Protein AF-A0A820NHD1-F1 (afdb_monomer)

pLDDT: mean 85.58, std 12.9, range [33.06, 98.25]

Sequence (141 aa):
WSTRTGGLTDPNFPFGFVQLSTDDRSGTTVGGFPWIRWHQTFDVGYVPNSVVPNVFMAAAMDLRDDDGGIHPRTKEDVGYRLSRAGLAVWYKQNVEFLGPIVSSVVVASGSASIDITYSNVTAIELRNTAGFEVKTNILLF

InterPro domains:
  IPR036514 SGNH hydrolase superfamily [G3DSA:3.40.50.1110] (1-88)
  IPR039329 Sialate O-acetylesterase [PTHR22901] (1-135)

Organism: NCBI:txid433720

Secondary structure (DSSP, 8-state):
-GGGGTT-S-TT--EEEE----S-S----SSSHHHHHHHHTTTSSSSS-SS-TTEEEE--GGG---TT-SS-S-HHHHHHHHHHHHHHHTS---------EEEEEEEPTTSS-EEEEEES-S------SS-----------

Structure (mmC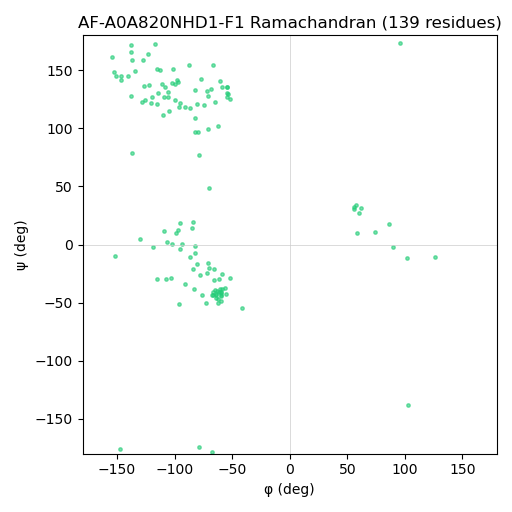IF, N/CA/C/O backbone):
data_AF-A0A820NHD1-F1
#
_entry.id   AF-A0A820NHD1-F1
#
loop_
_atom_site.group_PDB
_atom_site.id
_atom_site.type_symbol
_atom_site.label_atom_id
_atom_site.label_alt_id
_atom_site.label_comp_id
_atom_site.label_asym_id
_atom_site.label_entity_id
_atom_site.label_seq_id
_atom_site.pdbx_PDB_ins_code
_atom_site.Cartn_x
_atom_site.Cartn_y
_atom_site.Cartn_z
_atom_site.occupancy
_atom_site.B_iso_or_equiv
_atom_site.auth_seq_id
_atom_site.auth_comp_id
_atom_site.auth_asym_id
_atom_site.auth_atom_id
_atom_site.pdbx_PDB_model_num
ATOM 1 N N . TRP A 1 1 ? -5.552 13.540 12.400 1.00 77.94 1 TRP A N 1
ATOM 2 C CA . TRP A 1 1 ? -6.983 13.880 12.543 1.00 77.94 1 TRP A CA 1
ATOM 3 C C . TRP A 1 1 ? -7.272 14.588 13.855 1.00 77.94 1 TRP A C 1
ATOM 5 O O . TRP A 1 1 ? -7.606 15.761 13.787 1.00 77.94 1 TRP A O 1
ATOM 15 N N . SER A 1 2 ? -7.019 13.959 15.010 1.00 88.56 2 SER A N 1
ATOM 16 C CA . SER A 1 2 ? -7.255 14.544 16.345 1.00 88.56 2 SER A CA 1
ATOM 17 C C . SER A 1 2 ? -6.852 16.022 16.494 1.00 88.56 2 SER A C 1
ATOM 19 O O . SER A 1 2 ? -7.701 16.860 16.785 1.00 88.56 2 SER A O 1
ATOM 21 N N . THR A 1 3 ? -5.602 16.391 16.179 1.00 89.81 3 THR A N 1
ATOM 22 C CA . THR A 1 3 ? -5.126 17.789 16.263 1.00 89.81 3 THR A CA 1
ATOM 23 C C . THR A 1 3 ? -5.911 18.752 15.370 1.00 89.81 3 THR A C 1
ATOM 25 O O . THR A 1 3 ? -6.233 19.860 15.783 1.00 89.81 3 THR A O 1
ATOM 28 N N . ARG A 1 4 ? -6.247 18.336 14.141 1.00 87.75 4 ARG A N 1
ATOM 29 C CA . ARG A 1 4 ? -6.968 19.172 13.163 1.00 87.75 4 ARG A CA 1
ATOM 30 C C . ARG A 1 4 ? -8.431 19.378 13.547 1.00 87.75 4 ARG A C 1
ATOM 32 O O . ARG A 1 4 ? -9.016 20.376 13.153 1.00 87.75 4 ARG A O 1
ATOM 39 N N . THR A 1 5 ? -8.998 18.458 14.321 1.00 91.06 5 THR A N 1
ATOM 40 C CA . THR A 1 5 ? -10.362 18.547 14.849 1.00 91.06 5 THR A CA 1
ATOM 41 C C . THR A 1 5 ? -10.404 19.084 16.283 1.00 91.06 5 THR A C 1
ATOM 43 O O . THR A 1 5 ? -11.416 18.907 16.949 1.00 91.06 5 THR A O 1
ATOM 46 N N . GLY A 1 6 ? -9.312 19.649 16.815 1.00 94.31 6 GLY A N 1
ATOM 47 C CA . GLY A 1 6 ? -9.273 20.161 18.192 1.00 94.31 6 GLY A CA 1
ATOM 48 C C . GLY A 1 6 ? -9.517 19.098 19.272 1.00 94.31 6 GLY A C 1
ATOM 49 O O . GLY A 1 6 ? -10.103 19.399 20.303 1.00 94.31 6 GLY A O 1
ATOM 50 N N . GLY A 1 7 ? -9.119 17.846 19.028 1.00 93.56 7 GLY A N 1
ATOM 51 C CA . GLY A 1 7 ? -9.298 16.727 19.961 1.00 93.56 7 GLY A CA 1
ATOM 52 C C . GLY A 1 7 ? -10.609 15.947 19.809 1.00 93.56 7 GLY A C 1
ATOM 53 O O . GLY A 1 7 ? -10.785 14.943 20.484 1.00 93.56 7 GLY A O 1
ATOM 54 N N . LEU A 1 8 ? -11.505 16.344 18.897 1.00 93.75 8 LEU A N 1
ATOM 55 C CA . LEU A 1 8 ? -12.799 15.664 18.704 1.00 93.75 8 LEU A CA 1
ATOM 56 C C . LEU A 1 8 ? -12.706 14.269 18.059 1.00 93.75 8 LEU A C 1
ATOM 58 O O . LEU A 1 8 ? -13.666 13.509 18.105 1.00 93.75 8 LEU A O 1
ATOM 62 N N . THR A 1 9 ? -11.572 13.931 17.443 1.00 91.38 9 THR A N 1
ATOM 63 C CA . THR A 1 9 ? -11.301 12.587 16.913 1.00 91.38 9 THR A CA 1
ATOM 64 C C . THR A 1 9 ? -10.254 11.915 17.788 1.00 91.38 9 THR A C 1
ATOM 66 O O . THR A 1 9 ? -9.236 12.539 18.102 1.00 91.38 9 THR A O 1
ATOM 69 N N . ASP A 1 10 ? -10.472 10.646 18.134 1.00 91.31 10 ASP A N 1
ATOM 70 C CA . ASP A 1 10 ? -9.481 9.824 18.835 1.00 91.31 10 ASP A CA 1
ATOM 71 C C . ASP A 1 10 ? -8.139 9.847 18.063 1.00 91.31 10 ASP A C 1
ATOM 73 O O . ASP A 1 10 ? -8.133 9.635 16.843 1.00 91.31 10 ASP A O 1
ATOM 77 N N . PRO A 1 11 ? -6.992 10.127 18.715 1.00 88.88 11 PRO A N 1
ATOM 78 C CA . PRO A 1 11 ? -5.670 10.018 18.093 1.00 88.88 11 PRO A CA 1
ATOM 79 C C . PRO A 1 11 ? -5.403 8.669 17.410 1.00 88.88 11 PRO A C 1
ATOM 81 O O . PRO A 1 11 ? -4.675 8.626 16.422 1.00 88.88 11 PRO A O 1
ATOM 84 N N . ASN A 1 12 ? -6.025 7.599 17.904 1.00 89.81 12 ASN A N 1
ATOM 85 C CA . ASN A 1 12 ? -5.916 6.228 17.421 1.00 89.81 12 ASN A CA 1
ATOM 86 C C . ASN A 1 12 ? -7.079 5.809 16.509 1.00 89.81 12 ASN A C 1
ATOM 88 O O . AS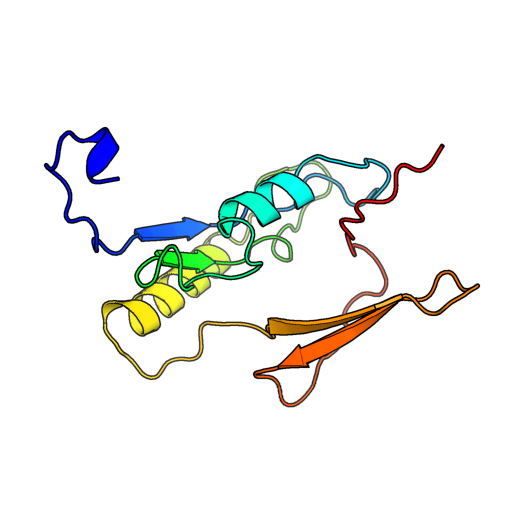N A 1 12 ? -7.197 4.622 16.199 1.00 89.81 12 ASN A O 1
ATOM 92 N N . PHE A 1 13 ? -7.940 6.740 16.084 1.00 91.69 13 PHE A N 1
ATOM 93 C CA . PHE A 1 13 ? -9.073 6.433 15.212 1.00 91.69 13 PHE A CA 1
ATOM 94 C C . PHE A 1 13 ? -8.610 5.699 13.937 1.00 91.69 13 PHE A C 1
ATOM 96 O O . PHE A 1 13 ? -7.717 6.197 13.240 1.00 91.69 13 PHE A O 1
ATOM 103 N N . PRO A 1 14 ? -9.197 4.532 13.609 1.00 94.25 14 PRO A N 1
ATOM 104 C CA . PRO A 1 14 ? -8.830 3.788 12.415 1.00 94.25 14 PRO A CA 1
ATOM 105 C C . PRO A 1 14 ? -9.270 4.536 11.158 1.00 94.25 14 PRO A C 1
ATOM 107 O O . PRO A 1 14 ? -10.406 4.993 11.054 1.00 94.25 14 PRO A O 1
ATOM 110 N N . PHE A 1 15 ? -8.385 4.632 10.170 1.00 94.06 15 PHE A N 1
ATOM 111 C CA . PHE A 1 15 ? -8.684 5.332 8.924 1.00 94.06 15 PHE A CA 1
ATOM 112 C C . PHE A 1 15 ? -8.154 4.556 7.723 1.00 94.06 15 PHE A C 1
ATOM 114 O O . PHE A 1 15 ? -6.981 4.190 7.672 1.00 94.06 15 PHE A O 1
ATOM 121 N N . GLY A 1 16 ? -9.034 4.320 6.754 1.00 96.50 16 GLY A N 1
ATOM 122 C CA . GLY A 1 16 ? -8.701 3.675 5.492 1.00 96.50 16 GLY A CA 1
ATOM 123 C C . GLY A 1 16 ? -8.573 4.693 4.370 1.00 96.50 16 GLY A C 1
ATOM 124 O O . GLY A 1 16 ? -9.402 5.597 4.264 1.00 96.50 16 GLY A O 1
ATOM 125 N N . PHE A 1 17 ? -7.582 4.528 3.499 1.00 97.25 17 PHE A N 1
ATOM 126 C CA . PHE A 1 17 ? -7.472 5.323 2.277 1.00 97.25 17 PHE A CA 1
ATOM 127 C C . PHE A 1 17 ? -7.072 4.483 1.064 1.00 97.25 17 PHE A C 1
ATOM 129 O O . PHE A 1 17 ? -6.619 3.347 1.174 1.00 97.25 17 PHE A O 1
ATOM 136 N N . VAL A 1 18 ? -7.240 5.055 -0.123 1.00 96.62 18 VAL A N 1
ATOM 137 C CA . VAL A 1 18 ? -6.806 4.442 -1.380 1.00 96.62 18 VAL A CA 1
ATOM 138 C C . VAL A 1 18 ? -5.562 5.177 -1.862 1.00 96.62 18 VAL A C 1
ATOM 140 O O . VAL A 1 18 ? -5.560 6.409 -1.955 1.00 96.62 18 VAL A O 1
ATOM 143 N N . GLN A 1 19 ? -4.493 4.433 -2.140 1.00 94.50 19 GLN A N 1
ATOM 144 C CA . GLN A 1 19 ? -3.299 4.988 -2.766 1.00 94.50 19 GLN A CA 1
ATOM 145 C C . GLN A 1 19 ? -3.669 5.553 -4.138 1.00 94.50 19 GLN A C 1
ATOM 147 O O . GLN A 1 19 ? -4.467 4.945 -4.852 1.00 94.50 19 GLN A O 1
ATOM 152 N N . LEU A 1 20 ? -3.102 6.695 -4.530 1.00 91.19 20 LEU A N 1
ATOM 153 C CA . LEU A 1 20 ? -3.351 7.218 -5.871 1.00 91.19 20 LEU A CA 1
ATOM 154 C C . LEU A 1 20 ? -3.013 6.163 -6.935 1.00 91.19 20 LEU A C 1
ATOM 156 O O . LEU A 1 20 ? -1.977 5.501 -6.867 1.00 91.19 20 LEU A O 1
ATOM 160 N N . SER A 1 21 ? -3.903 6.026 -7.919 1.00 89.00 21 SER A N 1
ATOM 161 C CA . SER A 1 21 ? -3.681 5.227 -9.131 1.00 89.00 21 SER A CA 1
ATOM 162 C C . SER A 1 21 ? -2.588 5.857 -10.002 1.00 89.00 21 SER A C 1
ATOM 164 O O . SER A 1 21 ? -1.999 6.859 -9.611 1.00 89.00 21 SER A O 1
ATOM 166 N N . THR A 1 22 ? -2.279 5.277 -11.160 1.00 82.00 22 THR A N 1
ATOM 167 C CA . THR A 1 22 ? -1.422 5.872 -12.198 1.00 82.00 22 THR A CA 1
ATOM 168 C C . THR A 1 22 ? -2.199 6.755 -13.193 1.00 82.00 22 THR A C 1
ATOM 170 O O . THR A 1 22 ? -3.408 6.571 -13.341 1.00 82.00 22 THR A O 1
ATOM 173 N N . ASP A 1 23 ? -1.534 7.726 -13.832 1.00 75.31 23 ASP A N 1
ATOM 174 C CA . ASP A 1 23 ? -2.063 8.712 -14.800 1.00 75.31 23 ASP A CA 1
ATOM 175 C C . ASP A 1 23 ? -1.484 8.564 -16.216 1.00 75.31 23 ASP A C 1
ATOM 177 O O . ASP A 1 23 ? -2.205 8.756 -17.199 1.00 75.31 23 ASP A O 1
ATOM 181 N N . ASP A 1 24 ? -0.251 8.089 -16.362 1.00 68.12 24 ASP A N 1
ATOM 182 C CA . ASP A 1 24 ? 0.352 7.700 -17.637 1.00 68.12 24 ASP A CA 1
ATOM 183 C C . ASP A 1 24 ? 1.153 6.388 -17.522 1.00 68.12 24 ASP A C 1
ATOM 185 O O . ASP A 1 24 ? 1.285 5.791 -16.453 1.00 68.12 24 ASP A O 1
ATOM 189 N N . ARG A 1 25 ? 1.595 5.866 -18.668 1.00 64.25 25 ARG A N 1
ATOM 190 C CA . ARG A 1 25 ? 2.566 4.761 -18.739 1.00 64.25 25 ARG A CA 1
ATOM 191 C C . ARG A 1 25 ? 3.938 5.258 -19.191 1.00 64.25 25 ARG A C 1
ATOM 193 O O . ARG A 1 25 ? 4.824 4.438 -19.417 1.00 64.25 25 ARG A O 1
ATOM 200 N N . SER A 1 26 ? 4.098 6.563 -19.419 1.00 62.34 26 SER A N 1
ATOM 201 C CA . SER A 1 26 ? 5.247 7.078 -20.155 1.00 62.34 26 SER A CA 1
ATOM 202 C C . SER A 1 26 ? 6.492 7.196 -19.294 1.00 62.34 26 SER A C 1
ATOM 204 O O . SER A 1 26 ? 7.572 7.252 -19.865 1.00 62.34 26 SER A O 1
ATOM 206 N N . GLY A 1 27 ? 6.402 7.169 -17.957 1.00 58.38 27 GLY A N 1
ATOM 207 C CA . GLY A 1 27 ? 7.583 7.103 -17.074 1.00 58.38 27 GLY A CA 1
ATOM 208 C C . GLY A 1 27 ? 8.574 8.264 -17.260 1.00 58.38 27 GLY A C 1
ATOM 209 O O . GLY A 1 27 ? 9.686 8.235 -16.742 1.00 58.38 27 GLY A O 1
ATOM 210 N N . THR A 1 28 ? 8.179 9.285 -18.023 1.00 57.53 28 THR A N 1
ATOM 211 C CA . THR A 1 28 ? 9.001 10.405 -18.493 1.00 57.53 28 THR A CA 1
ATOM 212 C C . THR A 1 28 ? 9.060 11.544 -17.486 1.00 57.53 28 THR A C 1
ATOM 214 O O . THR A 1 28 ? 9.852 12.469 -17.652 1.00 57.53 28 THR A O 1
ATOM 217 N N . THR A 1 29 ? 8.219 11.501 -16.455 1.00 59.34 29 THR A N 1
ATOM 218 C CA . THR A 1 29 ? 8.083 12.577 -15.478 1.00 59.34 29 THR A CA 1
ATOM 219 C C . THR A 1 29 ? 8.767 12.179 -14.176 1.00 59.34 29 THR A C 1
ATOM 221 O O . THR A 1 29 ? 8.345 11.254 -13.486 1.00 59.34 29 THR A O 1
ATOM 224 N N . VAL A 1 30 ? 9.833 12.901 -13.825 1.00 54.50 30 VAL A N 1
ATOM 225 C CA . VAL A 1 30 ? 10.439 12.840 -12.490 1.00 54.50 30 VAL A CA 1
ATOM 226 C C . VAL A 1 30 ? 9.607 13.718 -11.553 1.00 54.50 30 VAL A C 1
ATOM 228 O O . VAL A 1 30 ? 9.462 14.916 -11.783 1.00 54.50 30 VAL A O 1
ATOM 231 N N . GLY A 1 31 ? 9.057 13.121 -10.493 1.00 61.97 31 GLY A N 1
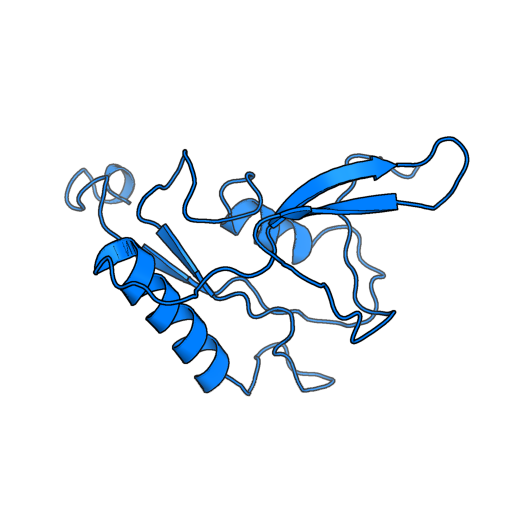ATOM 232 C CA . GLY A 1 31 ? 8.049 13.763 -9.638 1.00 61.97 31 GLY A CA 1
ATOM 233 C C . GLY A 1 31 ? 6.617 13.382 -10.041 1.00 61.97 31 GLY A C 1
ATOM 234 O O . GLY A 1 31 ? 6.409 12.667 -11.012 1.00 61.97 31 GLY A O 1
ATOM 235 N N . GLY A 1 32 ? 5.617 13.799 -9.258 1.00 79.62 32 GLY A N 1
ATOM 236 C CA . GLY A 1 32 ? 4.202 13.479 -9.514 1.00 79.62 32 GLY A CA 1
ATOM 237 C C . GLY A 1 32 ? 3.644 12.370 -8.619 1.00 79.62 32 GLY A C 1
ATOM 238 O O . GLY A 1 32 ? 3.896 12.350 -7.410 1.00 79.62 32 GLY A O 1
ATOM 239 N N . PHE A 1 33 ? 2.855 11.457 -9.187 1.00 83.81 33 PHE A N 1
ATOM 240 C CA . PHE A 1 33 ? 2.165 10.410 -8.428 1.00 83.81 33 PHE A CA 1
ATOM 241 C C . PHE A 1 33 ? 3.084 9.534 -7.561 1.00 83.81 33 PHE A C 1
ATOM 243 O O . PHE A 1 33 ? 2.724 9.363 -6.396 1.00 83.81 33 PHE A O 1
ATOM 250 N N . PRO A 1 34 ? 4.276 9.064 -7.988 1.00 84.94 34 PRO A N 1
ATOM 251 C CA . PRO A 1 34 ? 5.163 8.313 -7.091 1.00 84.94 34 PRO A CA 1
ATOM 252 C C . PRO A 1 34 ? 5.536 9.070 -5.805 1.00 84.94 34 PRO A C 1
ATOM 254 O O . PRO A 1 34 ? 5.578 8.476 -4.726 1.00 84.94 34 PRO A O 1
ATOM 257 N N . TRP A 1 35 ? 5.744 10.392 -5.876 1.00 85.62 35 TRP A N 1
ATOM 258 C CA . TRP A 1 35 ? 6.012 11.216 -4.688 1.00 85.62 35 TRP A CA 1
ATOM 259 C C . TRP A 1 35 ? 4.796 11.306 -3.771 1.00 85.62 35 TRP A C 1
ATOM 261 O O . TRP A 1 35 ? 4.921 11.156 -2.556 1.00 85.62 35 TRP A O 1
ATOM 271 N N . ILE A 1 36 ? 3.609 11.513 -4.342 1.00 89.44 36 ILE A N 1
ATOM 272 C CA . ILE A 1 36 ? 2.378 11.572 -3.551 1.00 89.44 36 ILE A CA 1
ATOM 273 C C . ILE A 1 36 ? 2.110 10.215 -2.893 1.00 89.44 36 ILE A C 1
ATOM 275 O O . ILE A 1 36 ? 1.814 10.172 -1.704 1.00 89.44 36 ILE A O 1
ATOM 279 N N . ARG A 1 37 ? 2.279 9.105 -3.620 1.00 91.00 37 ARG A N 1
ATOM 280 C CA . ARG A 1 37 ? 2.133 7.743 -3.087 1.00 91.00 37 ARG A CA 1
ATOM 281 C C . ARG A 1 37 ? 3.096 7.467 -1.935 1.00 91.00 37 ARG A C 1
ATOM 283 O O . ARG A 1 37 ? 2.695 6.836 -0.961 1.00 91.00 37 ARG A O 1
ATOM 290 N N . TRP A 1 38 ? 4.330 7.967 -2.016 1.00 91.12 38 TRP A N 1
ATOM 291 C CA . TRP A 1 38 ? 5.293 7.897 -0.916 1.00 91.12 38 TRP A CA 1
ATOM 292 C C . TRP A 1 38 ? 4.789 8.655 0.322 1.00 91.12 38 TRP A C 1
ATOM 294 O O . TRP A 1 38 ? 4.671 8.071 1.402 1.00 91.12 38 TRP A O 1
ATOM 304 N N . HIS A 1 39 ? 4.360 9.908 0.155 1.00 93.19 39 HIS A N 1
ATOM 305 C CA . HIS A 1 39 ? 3.823 10.717 1.254 1.00 93.19 39 HIS A CA 1
ATOM 306 C C . HIS A 1 39 ? 2.498 10.182 1.826 1.00 93.19 39 HIS A C 1
ATOM 308 O O . HIS A 1 39 ? 2.258 10.304 3.027 1.00 93.19 39 HIS A O 1
ATOM 314 N N . GLN A 1 40 ? 1.657 9.523 1.017 1.00 95.31 40 GLN A N 1
ATOM 315 C CA . GLN A 1 40 ? 0.452 8.827 1.494 1.00 95.31 40 GLN A CA 1
ATOM 316 C C . GLN A 1 40 ? 0.785 7.740 2.531 1.00 95.31 40 GLN A C 1
ATOM 318 O O . GLN A 1 40 ? -0.039 7.435 3.389 1.00 95.31 40 GLN A O 1
ATOM 323 N N . THR A 1 41 ? 2.003 7.194 2.494 1.00 94.81 41 THR A N 1
ATOM 324 C CA . THR A 1 41 ? 2.497 6.204 3.463 1.00 94.81 41 THR A CA 1
ATOM 325 C C . THR A 1 41 ? 3.305 6.813 4.611 1.00 94.81 41 THR A C 1
ATOM 327 O O . THR A 1 41 ? 4.042 6.098 5.286 1.00 94.81 41 THR A O 1
ATOM 330 N N . PHE A 1 42 ? 3.176 8.124 4.852 1.00 94.25 42 PHE A N 1
ATOM 331 C CA . PHE A 1 42 ? 3.919 8.848 5.894 1.00 94.25 42 PHE A CA 1
ATOM 332 C C . PHE A 1 42 ? 5.440 8.721 5.743 1.00 94.25 42 PHE A C 1
ATOM 334 O O . PHE A 1 42 ? 6.163 8.664 6.732 1.00 94.25 42 PHE A O 1
ATOM 341 N N . ASP A 1 43 ? 5.916 8.655 4.497 1.00 93.12 43 ASP A N 1
ATOM 342 C CA . ASP A 1 43 ? 7.334 8.516 4.160 1.00 93.12 43 ASP A CA 1
ATOM 343 C C . ASP A 1 43 ? 7.998 7.242 4.712 1.00 93.12 43 ASP A C 1
ATOM 345 O O . ASP A 1 43 ? 9.208 7.210 4.931 1.00 93.12 43 ASP A O 1
ATOM 349 N N . VAL A 1 44 ? 7.207 6.181 4.920 1.00 92.88 44 VAL A N 1
ATOM 350 C CA . VAL A 1 44 ? 7.692 4.865 5.373 1.00 92.88 44 VAL A CA 1
ATOM 351 C C . VAL A 1 44 ? 7.663 3.817 4.254 1.00 92.88 44 VAL A C 1
ATOM 353 O O . VAL A 1 44 ? 8.478 2.899 4.247 1.00 92.88 44 VAL A O 1
ATOM 356 N N . GLY A 1 45 ? 6.738 3.939 3.298 1.00 90.56 45 GLY A N 1
ATOM 357 C CA . GLY A 1 45 ? 6.565 3.012 2.172 1.00 90.56 45 GLY A CA 1
ATOM 358 C C . GLY A 1 45 ? 5.401 2.029 2.321 1.00 90.56 45 GLY A C 1
ATOM 359 O O . GLY A 1 45 ? 5.018 1.387 1.347 1.00 90.56 45 GLY A O 1
ATOM 360 N N . TYR A 1 46 ? 4.799 1.928 3.507 1.00 92.94 46 TYR A N 1
ATOM 361 C CA . TYR A 1 46 ? 3.618 1.101 3.771 1.00 92.94 46 TYR A CA 1
ATOM 362 C C . TYR A 1 46 ? 2.809 1.650 4.955 1.00 92.94 46 TYR A C 1
ATOM 364 O O . TYR A 1 46 ? 3.323 2.422 5.764 1.00 92.94 46 TYR A O 1
ATOM 372 N N . VAL A 1 47 ? 1.544 1.238 5.066 1.00 95.00 47 VAL A N 1
ATOM 373 C CA . VAL A 1 47 ? 0.699 1.408 6.261 1.00 95.00 47 VAL A CA 1
ATOM 374 C C . VAL A 1 47 ? -0.033 0.088 6.554 1.00 95.00 47 VAL A C 1
ATOM 376 O O . VAL A 1 47 ? -0.339 -0.637 5.603 1.00 95.00 47 VAL A O 1
ATOM 379 N N . PRO A 1 48 ? -0.341 -0.243 7.820 1.00 95.56 48 PRO A N 1
ATOM 380 C CA . PRO A 1 48 ? -0.010 0.502 9.041 1.00 95.56 48 PRO A CA 1
ATOM 381 C C . PRO A 1 48 ? 1.498 0.536 9.315 1.00 95.56 48 PRO A C 1
ATOM 383 O O . PRO A 1 48 ? 2.238 -0.337 8.872 1.00 95.56 48 PRO A O 1
ATOM 386 N N . ASN A 1 49 ? 1.960 1.558 10.036 1.00 94.75 49 ASN A N 1
ATOM 387 C CA . ASN A 1 49 ? 3.368 1.726 10.409 1.00 94.75 49 ASN A CA 1
ATOM 388 C C . ASN A 1 49 ? 3.507 2.409 11.785 1.00 94.75 49 ASN A C 1
ATOM 390 O O . ASN A 1 49 ? 2.507 2.670 12.452 1.00 94.75 49 ASN A O 1
ATOM 394 N N . SER A 1 50 ? 4.736 2.701 12.225 1.00 93.88 50 SER A N 1
ATOM 395 C CA . SER A 1 50 ? 5.010 3.309 13.540 1.00 93.88 50 SER A CA 1
ATOM 396 C C . SER A 1 50 ? 4.481 4.740 13.707 1.00 93.88 50 SER A C 1
ATOM 398 O O . SER A 1 50 ? 4.291 5.179 14.839 1.00 93.88 50 SER A O 1
ATOM 400 N N . VAL A 1 51 ? 4.226 5.461 12.612 1.00 93.00 51 VAL A N 1
ATOM 401 C CA . VAL A 1 51 ? 3.639 6.810 12.624 1.00 93.00 51 VAL A CA 1
ATOM 402 C C . VAL A 1 51 ? 2.116 6.732 12.730 1.00 93.00 51 VAL A C 1
ATOM 404 O O . VAL A 1 51 ? 1.494 7.537 13.421 1.00 93.00 51 VAL A O 1
ATOM 407 N N . VAL A 1 52 ? 1.511 5.753 12.050 1.00 93.00 52 VAL A N 1
ATOM 408 C CA . VAL A 1 52 ? 0.058 5.567 11.965 1.00 93.00 52 VAL A CA 1
ATOM 409 C C . VAL A 1 52 ? -0.350 4.090 12.110 1.00 93.00 52 VAL A C 1
ATOM 411 O O . VAL A 1 52 ? -0.669 3.416 11.126 1.00 93.00 52 VAL A O 1
ATOM 414 N N . PRO A 1 53 ? -0.388 3.553 13.342 1.00 93.75 53 PRO A N 1
ATOM 415 C CA . PRO A 1 53 ? -0.559 2.114 13.570 1.00 93.75 53 PRO A CA 1
ATOM 416 C C . PRO A 1 53 ? -1.959 1.576 13.231 1.00 93.75 53 PRO A C 1
ATOM 418 O O . PRO A 1 53 ? -2.108 0.380 12.993 1.00 93.75 53 PRO A O 1
ATOM 421 N N . ASN A 1 54 ? -2.977 2.443 13.180 1.00 95.56 54 ASN A N 1
ATOM 422 C CA . ASN A 1 54 ? -4.370 2.065 12.889 1.00 95.56 54 ASN A CA 1
ATOM 423 C C . ASN A 1 54 ? -4.848 2.538 11.507 1.00 95.56 54 ASN A C 1
ATOM 425 O O . ASN A 1 54 ? -6.043 2.506 11.212 1.00 95.56 54 ASN A O 1
ATOM 429 N N . VAL A 1 55 ? -3.928 3.000 10.658 1.00 96.00 55 VAL A N 1
ATOM 430 C CA . VAL A 1 55 ? -4.237 3.425 9.291 1.00 96.00 55 VAL A CA 1
ATOM 431 C C . VAL A 1 55 ? -3.938 2.292 8.323 1.00 96.00 55 VAL A C 1
ATOM 433 O O . VAL A 1 55 ? -2.940 1.592 8.458 1.00 96.00 55 VAL A O 1
ATOM 436 N N . PHE A 1 56 ? -4.801 2.119 7.331 1.00 97.19 56 PHE A N 1
ATOM 437 C CA . PHE A 1 56 ? -4.689 1.058 6.341 1.00 97.19 56 PHE A CA 1
ATOM 438 C C . PHE A 1 56 ? -4.973 1.580 4.932 1.00 97.19 56 PHE 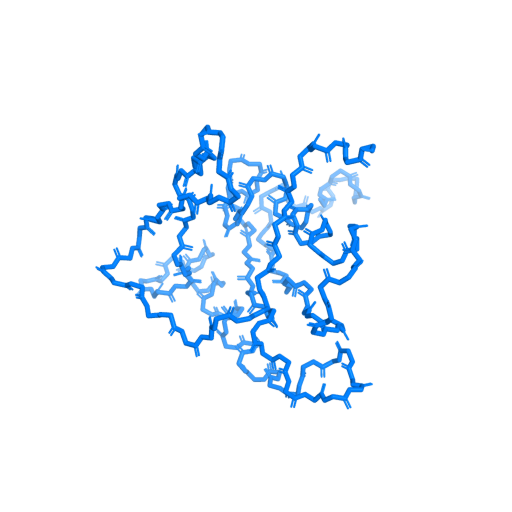A C 1
ATOM 440 O O . PHE A 1 56 ? -5.583 2.636 4.754 1.00 97.19 56 PHE A O 1
ATOM 447 N N . MET A 1 57 ? -4.495 0.854 3.922 1.00 97.31 57 MET A N 1
ATOM 448 C CA . MET A 1 57 ? -4.484 1.329 2.541 1.00 97.31 57 MET A CA 1
ATOM 449 C C . MET A 1 57 ? -4.843 0.226 1.552 1.00 97.31 57 MET A C 1
ATOM 451 O O . MET A 1 57 ? -4.437 -0.919 1.722 1.00 97.31 57 MET A O 1
ATOM 455 N N . ALA A 1 58 ? -5.537 0.599 0.478 1.00 96.81 58 ALA A N 1
ATOM 456 C CA . ALA A 1 58 ? -5.600 -0.193 -0.746 1.00 96.81 58 ALA A CA 1
ATOM 457 C C . ALA A 1 58 ? -4.627 0.367 -1.790 1.00 96.81 58 ALA A C 1
ATOM 459 O O . ALA A 1 58 ? -4.724 1.541 -2.158 1.00 96.81 58 ALA A O 1
ATOM 460 N N . ALA A 1 59 ? -3.716 -0.469 -2.289 1.00 93.19 59 ALA A N 1
ATOM 461 C CA . ALA A 1 59 ? -2.932 -0.145 -3.477 1.00 93.19 59 ALA A CA 1
ATOM 462 C C . ALA A 1 59 ? -3.837 -0.208 -4.718 1.00 93.19 59 ALA A C 1
ATOM 464 O O . ALA A 1 59 ? -4.587 -1.174 -4.881 1.00 93.19 59 ALA A O 1
ATOM 465 N N . ALA A 1 60 ? -3.774 0.815 -5.573 1.00 92.19 60 ALA A N 1
ATOM 466 C CA . ALA A 1 60 ? -4.602 0.925 -6.781 1.00 92.19 60 ALA A CA 1
ATOM 467 C C . ALA A 1 60 ? -3.800 1.245 -8.056 1.00 92.19 60 ALA A C 1
ATOM 469 O O . ALA A 1 60 ? -4.387 1.468 -9.111 1.00 92.19 60 ALA A O 1
ATOM 470 N N . MET A 1 61 ? -2.468 1.293 -7.967 1.00 88.06 61 MET A N 1
ATOM 471 C CA . MET A 1 61 ? -1.582 1.652 -9.081 1.00 88.06 61 MET A CA 1
ATOM 472 C C . MET A 1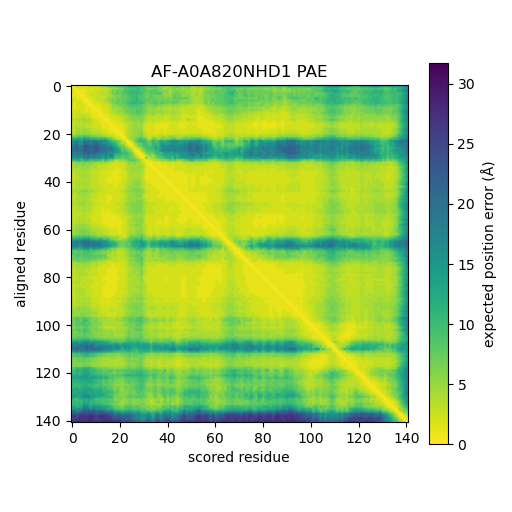 61 ? -1.714 0.694 -10.274 1.00 88.06 61 MET A C 1
ATOM 474 O O . MET A 1 61 ? -1.699 1.130 -11.419 1.00 88.06 61 MET A O 1
ATOM 478 N N . ASP A 1 62 ? -1.880 -0.596 -9.995 1.00 86.12 62 ASP A N 1
ATOM 479 C CA . ASP A 1 62 ? -1.982 -1.696 -10.960 1.00 86.12 62 ASP A CA 1
ATOM 480 C C . ASP A 1 62 ? -3.384 -1.868 -11.562 1.00 86.12 62 ASP A C 1
ATOM 482 O O . ASP A 1 62 ? -3.577 -2.671 -12.469 1.00 86.12 62 ASP A O 1
ATOM 486 N N . LEU A 1 63 ? -4.371 -1.134 -11.048 1.00 88.00 63 LEU A N 1
ATOM 487 C CA . LEU A 1 63 ? -5.784 -1.341 -11.352 1.00 88.00 63 LEU A CA 1
ATOM 488 C C . LEU A 1 63 ? -6.315 -0.434 -12.472 1.00 88.00 63 LEU A C 1
ATOM 490 O O . LEU A 1 63 ? -7.469 -0.571 -12.877 1.00 88.00 63 LEU A O 1
ATOM 494 N N . ARG A 1 64 ? -5.498 0.487 -12.993 1.00 83.31 64 ARG A N 1
ATOM 495 C CA . ARG A 1 64 ? -5.874 1.295 -14.158 1.00 83.31 64 ARG A CA 1
ATOM 496 C C . ARG A 1 64 ? -5.885 0.441 -15.426 1.00 83.31 64 ARG A C 1
ATOM 498 O O . ARG A 1 64 ? -4.878 -0.167 -15.783 1.00 83.31 64 ARG A O 1
ATOM 505 N N . ASP A 1 65 ? -6.995 0.500 -16.148 1.00 77.88 65 ASP A N 1
ATOM 506 C CA . ASP A 1 65 ? -7.273 -0.321 -17.323 1.00 77.88 65 ASP A CA 1
ATOM 507 C C . ASP A 1 65 ? -7.491 0.475 -18.624 1.00 77.88 65 ASP A C 1
ATOM 509 O O . ASP A 1 65 ? -7.652 -0.141 -19.676 1.00 77.88 65 ASP A O 1
ATOM 513 N N . ASP A 1 66 ? -7.461 1.815 -18.600 1.00 73.25 66 ASP A N 1
ATOM 514 C CA . ASP A 1 66 ? -7.732 2.646 -19.779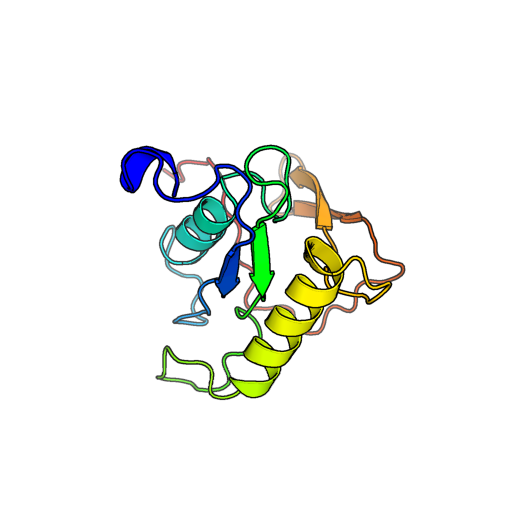 1.00 73.25 66 ASP A CA 1
ATOM 515 C C . ASP A 1 66 ? -6.612 3.620 -20.191 1.00 73.25 66 ASP A C 1
ATOM 517 O O . ASP A 1 66 ? -6.010 4.329 -19.383 1.00 73.25 66 ASP A O 1
ATOM 521 N N . ASP A 1 67 ? -6.366 3.684 -21.503 1.00 66.62 67 ASP A N 1
ATOM 522 C CA . ASP A 1 67 ? -5.504 4.688 -22.129 1.00 66.62 67 ASP A CA 1
ATOM 523 C C 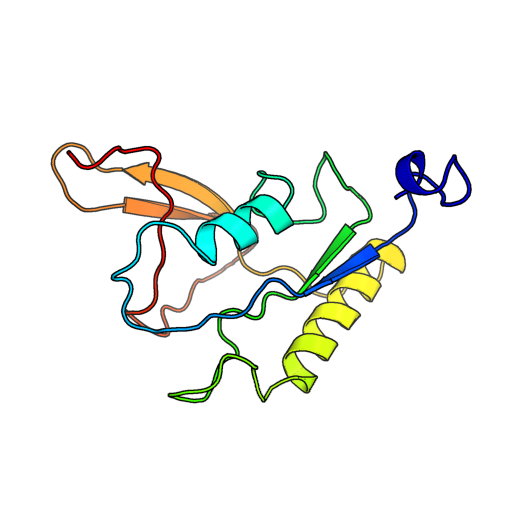. ASP A 1 67 ? -6.308 5.981 -22.332 1.00 66.62 67 ASP A C 1
ATOM 525 O O . ASP A 1 67 ? -7.087 6.112 -23.274 1.00 66.62 67 ASP A O 1
ATOM 529 N N . GLY A 1 68 ? -6.159 6.925 -21.397 1.00 65.81 68 GLY A N 1
ATOM 530 C CA . GLY A 1 68 ? -6.778 8.259 -21.453 1.00 65.81 68 GLY A CA 1
ATOM 531 C C . GLY A 1 68 ? -7.602 8.656 -20.224 1.00 65.81 68 GLY A C 1
ATOM 532 O O . GLY A 1 68 ? -7.957 9.825 -20.089 1.00 65.81 68 GLY A O 1
ATOM 533 N N . GLY A 1 69 ? -7.879 7.723 -19.308 1.00 74.69 69 GLY A N 1
ATOM 534 C CA . GLY A 1 69 ? -8.517 8.001 -18.019 1.00 74.69 69 GLY A CA 1
ATOM 535 C C . GLY A 1 69 ? -7.510 8.024 -16.870 1.00 74.69 69 GLY A C 1
ATOM 536 O O . GLY A 1 69 ? -6.491 7.343 -16.917 1.00 74.69 69 GLY A O 1
ATOM 537 N N . ILE A 1 70 ? -7.786 8.804 -15.821 1.00 77.62 70 ILE A N 1
ATOM 538 C CA . ILE A 1 70 ? -7.029 8.773 -14.548 1.00 77.62 70 ILE A CA 1
ATOM 539 C C . ILE A 1 70 ? -7.774 8.004 -13.444 1.00 77.62 70 ILE A C 1
ATOM 541 O O . ILE A 1 70 ? -7.319 7.908 -12.303 1.00 77.62 70 ILE A O 1
ATOM 545 N N . HIS A 1 71 ? -8.960 7.478 -13.757 1.00 83.44 71 HIS A N 1
ATOM 546 C CA . HIS A 1 71 ? -9.850 6.826 -12.805 1.00 83.44 71 HIS A CA 1
ATOM 547 C C . HIS A 1 71 ? -9.906 5.317 -13.085 1.00 83.44 71 HIS A C 1
ATOM 549 O O . HIS A 1 71 ? -10.534 4.931 -14.064 1.00 83.44 71 HIS A O 1
ATOM 555 N N . PRO A 1 72 ? -9.368 4.449 -12.202 1.00 82.38 72 PRO A N 1
ATOM 556 C CA . PRO A 1 72 ? -9.517 2.998 -12.346 1.00 82.38 72 PRO A CA 1
ATOM 557 C C . PRO A 1 72 ? -10.982 2.591 -12.458 1.00 82.38 72 PRO A C 1
ATOM 559 O O . PRO A 1 72 ? -11.773 3.012 -11.605 1.00 82.38 72 PRO A O 1
ATOM 562 N N . ARG A 1 73 ? -11.353 1.779 -13.450 1.00 87.06 73 ARG A N 1
ATOM 563 C CA . ARG A 1 73 ? -12.733 1.271 -13.573 1.00 87.06 73 ARG A CA 1
ATOM 564 C C . ARG A 1 73 ? -13.017 0.131 -12.603 1.00 87.06 73 ARG A C 1
ATOM 566 O O . ARG A 1 73 ? -14.142 -0.014 -12.135 1.00 87.06 73 ARG A O 1
ATOM 573 N N . THR A 1 74 ? -11.976 -0.595 -12.214 1.00 91.00 74 THR A N 1
ATOM 574 C CA . THR A 1 74 ? -11.927 -1.685 -11.224 1.00 91.00 74 THR A CA 1
ATOM 575 C C . THR A 1 74 ? -12.114 -1.186 -9.777 1.00 91.00 74 THR A C 1
ATOM 577 O O . THR A 1 74 ? -11.366 -1.507 -8.854 1.00 91.00 74 THR A O 1
ATOM 580 N N . LYS A 1 75 ? -13.143 -0.360 -9.540 1.00 92.50 75 LYS A N 1
ATOM 581 C CA . LYS A 1 75 ? -13.483 0.174 -8.208 1.00 92.50 75 LYS A CA 1
ATOM 582 C C . LYS A 1 75 ? -13.843 -0.921 -7.209 1.00 92.50 75 LYS A C 1
ATOM 584 O O . LYS A 1 75 ? -13.612 -0.741 -6.015 1.00 92.50 75 LYS A O 1
ATOM 589 N N . GLU A 1 76 ? -14.385 -2.034 -7.692 1.00 96.31 76 GLU A N 1
ATOM 590 C CA . GLU A 1 76 ? -14.681 -3.202 -6.867 1.00 96.31 76 GLU A CA 1
ATOM 591 C C . GLU A 1 76 ? -13.400 -3.810 -6.286 1.00 96.31 76 GLU A C 1
ATOM 593 O O . GLU A 1 76 ? -13.323 -3.988 -5.073 1.00 96.31 76 GLU A O 1
ATOM 598 N N . ASP A 1 77 ? -12.352 -3.996 -7.097 1.00 95.94 77 ASP A N 1
ATOM 599 C CA . ASP A 1 77 ? -11.051 -4.491 -6.625 1.00 95.94 77 ASP A CA 1
ATOM 600 C C . ASP A 1 77 ? -10.415 -3.542 -5.602 1.00 95.94 77 ASP A C 1
ATOM 602 O O . ASP A 1 77 ? -9.884 -3.979 -4.577 1.00 95.94 77 ASP A O 1
ATOM 606 N N . VAL A 1 78 ? -10.513 -2.227 -5.834 1.00 96.12 78 VAL A N 1
ATOM 607 C CA . VAL A 1 78 ? -10.063 -1.209 -4.870 1.00 96.12 78 VAL A CA 1
ATOM 608 C C . VAL A 1 78 ? -10.818 -1.345 -3.542 1.00 96.12 78 VAL A C 1
ATOM 610 O O . VAL A 1 78 ? -10.199 -1.360 -2.475 1.00 96.12 78 VAL A O 1
ATOM 613 N N . GLY A 1 79 ? -12.148 -1.455 -3.593 1.00 97.38 79 GLY A N 1
ATOM 614 C CA . GLY A 1 79 ? -12.998 -1.602 -2.411 1.00 97.38 79 GLY A CA 1
ATOM 615 C C . GLY A 1 79 ? -12.753 -2.913 -1.664 1.00 97.38 79 GLY A C 1
ATOM 616 O O . GLY A 1 79 ? -12.695 -2.920 -0.435 1.00 97.38 79 GLY A O 1
ATOM 617 N N . TYR A 1 80 ? -12.539 -4.008 -2.391 1.00 97.75 80 TYR A N 1
ATOM 618 C CA . TYR A 1 80 ? -12.187 -5.310 -1.837 1.00 97.75 80 TYR A CA 1
ATOM 619 C C . TYR A 1 80 ? -10.841 -5.272 -1.103 1.00 97.75 80 TYR A C 1
ATOM 621 O O . TYR A 1 80 ? -10.749 -5.713 0.043 1.00 97.75 80 TYR A O 1
ATOM 629 N N . ARG A 1 81 ? -9.806 -4.674 -1.707 1.00 97.69 81 ARG A N 1
ATOM 630 C CA . ARG A 1 81 ? -8.505 -4.479 -1.044 1.00 97.69 81 ARG A CA 1
ATOM 631 C C . ARG A 1 81 ? -8.651 -3.635 0.224 1.00 97.69 81 ARG A C 1
ATOM 633 O O . ARG A 1 81 ? -8.114 -3.996 1.270 1.00 97.69 81 ARG A O 1
ATOM 640 N N . LEU A 1 82 ? -9.419 -2.544 0.153 1.00 97.88 82 LEU A N 1
ATOM 641 C CA . LEU A 1 82 ? -9.613 -1.637 1.286 1.00 97.88 82 LEU A CA 1
ATOM 642 C C . LEU A 1 82 ? -10.382 -2.302 2.435 1.00 97.88 82 LEU A C 1
ATOM 644 O O . LEU A 1 82 ? -10.021 -2.126 3.599 1.00 97.88 82 LEU A O 1
ATOM 648 N N . SER A 1 83 ? -11.419 -3.081 2.119 1.00 98.12 83 SER A N 1
ATOM 649 C CA . SER A 1 83 ? -12.220 -3.782 3.124 1.00 98.12 83 SER A CA 1
ATOM 650 C C . SER A 1 83 ? -11.409 -4.865 3.831 1.00 98.12 83 SER A C 1
ATOM 652 O O . SER A 1 83 ? -11.425 -4.917 5.060 1.00 98.12 83 SER A O 1
ATOM 654 N N . ARG A 1 84 ? -10.611 -5.656 3.099 1.00 98.12 84 ARG A N 1
ATOM 655 C CA . ARG A 1 84 ? -9.691 -6.638 3.696 1.00 98.12 84 ARG A CA 1
ATOM 656 C C . ARG A 1 84 ? -8.674 -5.991 4.627 1.00 98.12 84 ARG A C 1
ATOM 658 O O . ARG A 1 84 ? -8.441 -6.505 5.719 1.00 98.12 84 ARG A O 1
ATOM 665 N N . ALA A 1 85 ? -8.126 -4.842 4.240 1.00 97.62 85 ALA A N 1
ATOM 666 C CA . ALA A 1 85 ? -7.206 -4.098 5.088 1.00 97.62 85 ALA A CA 1
ATOM 667 C C . ALA A 1 85 ? -7.880 -3.605 6.382 1.00 97.62 85 ALA A C 1
ATOM 669 O O . ALA A 1 85 ? -7.305 -3.739 7.461 1.00 97.62 85 ALA A O 1
ATOM 670 N N . GLY A 1 86 ? -9.130 -3.138 6.310 1.00 97.94 86 GLY A N 1
ATOM 671 C CA . GLY A 1 86 ? -9.917 -2.789 7.496 1.00 97.94 86 GLY A CA 1
ATOM 672 C C . GLY A 1 86 ? -10.224 -3.993 8.398 1.00 97.94 86 GLY A C 1
ATOM 673 O O . GLY A 1 86 ? -10.085 -3.899 9.622 1.00 97.94 86 GLY A O 1
ATOM 674 N N . LEU A 1 87 ? -10.590 -5.137 7.808 1.00 98.19 87 LEU A N 1
ATOM 675 C CA . LEU A 1 87 ? -10.839 -6.386 8.538 1.00 98.19 87 LEU A CA 1
ATOM 676 C C . LEU A 1 87 ? -9.599 -6.849 9.311 1.00 98.19 87 LEU A C 1
ATOM 678 O O . LEU A 1 87 ? -9.709 -7.214 10.482 1.00 98.19 87 LEU A O 1
ATOM 682 N N . ALA A 1 88 ? -8.419 -6.785 8.696 1.00 97.19 88 ALA A N 1
ATOM 683 C CA . ALA A 1 88 ? -7.175 -7.172 9.348 1.00 97.19 88 ALA A CA 1
ATOM 684 C C . ALA A 1 88 ? -6.717 -6.158 10.410 1.00 97.19 88 ALA A C 1
ATOM 686 O O . ALA A 1 88 ? -6.437 -6.527 11.551 1.00 97.19 88 ALA A O 1
ATOM 687 N N . VAL A 1 89 ? -6.656 -4.867 10.063 1.00 96.25 89 VAL A N 1
ATOM 688 C CA . VAL A 1 89 ? -6.045 -3.843 10.926 1.00 96.25 89 VAL A CA 1
ATOM 689 C C . VAL A 1 89 ? -6.946 -3.465 12.091 1.00 96.25 89 VAL A C 1
ATOM 691 O O . VAL A 1 89 ? -6.461 -3.366 13.219 1.00 96.25 89 VAL A O 1
ATOM 694 N N . TRP A 1 90 ? -8.244 -3.274 11.857 1.00 95.38 90 TRP A N 1
ATOM 695 C CA . TRP A 1 90 ? -9.161 -2.826 12.904 1.00 95.38 90 TRP A CA 1
ATOM 696 C C . TRP A 1 90 ? -9.905 -3.981 13.564 1.00 95.38 90 TRP A C 1
ATOM 698 O O . TRP A 1 90 ? -9.862 -4.120 14.784 1.00 95.38 90 TRP A O 1
ATOM 708 N N . TYR A 1 91 ? -10.524 -4.851 12.764 1.00 96.62 91 TYR A N 1
ATOM 709 C CA . TYR A 1 91 ? -11.316 -5.971 13.284 1.00 96.62 91 TYR A CA 1
ATOM 710 C C . TYR A 1 91 ? -10.480 -7.195 13.675 1.00 96.62 91 TYR A C 1
ATOM 712 O O . TYR A 1 91 ? -11.037 -8.176 14.164 1.00 96.62 91 TYR A O 1
ATOM 720 N N . LYS A 1 92 ? -9.153 -7.137 13.491 1.00 96.88 92 LYS A N 1
ATOM 721 C CA . LYS A 1 92 ? -8.194 -8.180 13.888 1.00 96.88 92 LYS A CA 1
ATOM 722 C C . LYS A 1 92 ? -8.514 -9.556 13.295 1.00 96.88 92 LYS A C 1
ATOM 724 O O . LYS A 1 92 ? -8.214 -10.584 13.898 1.00 96.88 92 LYS A O 1
ATOM 729 N N . GLN A 1 93 ? -9.124 -9.583 12.111 1.00 98.25 93 GLN A N 1
ATOM 730 C CA . GLN A 1 93 ? -9.387 -10.827 11.400 1.00 98.25 93 GLN A CA 1
ATOM 731 C C . GLN A 1 93 ? -8.115 -11.344 10.731 1.00 98.25 93 GLN A C 1
ATOM 733 O O . GLN A 1 93 ? -7.326 -10.574 10.184 1.00 98.25 93 GLN A O 1
ATOM 738 N N . ASN A 1 94 ? -7.937 -12.665 10.740 1.00 96.56 94 ASN A N 1
ATOM 739 C CA . ASN A 1 94 ? -6.825 -13.316 10.059 1.00 96.56 94 ASN A CA 1
ATOM 740 C C . ASN A 1 94 ? -7.102 -13.413 8.550 1.00 96.56 94 ASN A C 1
ATOM 742 O O . ASN A 1 94 ? -7.504 -14.459 8.044 1.00 96.56 94 ASN A O 1
ATOM 746 N N . VAL A 1 95 ? -6.939 -12.291 7.851 1.00 96.19 95 VAL A N 1
ATOM 747 C CA . VAL A 1 95 ? -7.068 -12.190 6.397 1.00 96.19 95 VAL A CA 1
ATOM 748 C C . VAL A 1 95 ? -5.809 -11.553 5.825 1.00 96.19 95 VAL A C 1
ATOM 750 O O . VAL A 1 95 ? -5.303 -10.566 6.349 1.00 96.19 95 VAL A O 1
ATOM 753 N N . GLU A 1 96 ? -5.302 -12.095 4.721 1.00 92.38 96 GLU A N 1
ATOM 754 C CA . GLU A 1 96 ? -4.246 -11.440 3.941 1.00 92.38 96 GLU A CA 1
ATOM 755 C C . GLU A 1 96 ? -4.731 -10.059 3.464 1.00 92.38 96 GLU A C 1
ATOM 757 O O . GLU A 1 96 ? -5.876 -9.908 3.037 1.00 92.38 96 GLU A O 1
ATOM 762 N N . PHE A 1 97 ? -3.904 -9.030 3.578 1.00 93.88 97 PHE A N 1
ATOM 763 C CA . PHE A 1 97 ? -4.299 -7.666 3.202 1.00 93.88 97 PHE A CA 1
ATOM 764 C C . PHE A 1 97 ? -3.133 -6.788 2.748 1.00 93.88 97 PHE A C 1
ATOM 766 O O . PHE A 1 97 ? -3.355 -5.692 2.237 1.00 93.88 97 PHE A O 1
ATOM 773 N N . LEU A 1 98 ? -1.901 -7.261 2.938 1.00 88.88 98 LEU A N 1
ATOM 774 C CA . LEU A 1 98 ? -0.683 -6.598 2.502 1.00 88.88 98 LEU A CA 1
ATOM 775 C C . LEU A 1 98 ? -0.072 -7.410 1.371 1.00 88.88 98 LEU A C 1
ATOM 777 O O . LEU A 1 98 ? -0.024 -8.635 1.444 1.00 88.88 98 LEU A O 1
ATOM 781 N N . GLY A 1 99 ? 0.405 -6.706 0.350 1.00 87.62 99 GLY A N 1
ATOM 782 C CA . GLY A 1 99 ? 1.299 -7.294 -0.636 1.00 87.62 99 GLY A CA 1
ATOM 783 C C . GLY A 1 99 ? 2.738 -7.395 -0.113 1.00 87.62 99 GLY A C 1
ATOM 784 O O . GLY A 1 99 ? 3.010 -7.059 1.045 1.00 87.62 99 GLY A O 1
ATOM 785 N N . PRO A 1 100 ? 3.676 -7.808 -0.981 1.00 89.56 100 PRO A N 1
ATOM 786 C CA . PRO A 1 100 ? 5.100 -7.829 -0.670 1.00 89.56 100 PRO A CA 1
ATOM 787 C C . PRO A 1 100 ? 5.599 -6.458 -0.19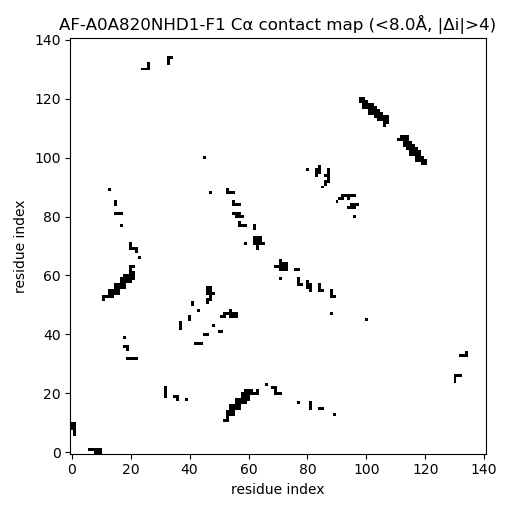9 1.00 89.56 100 PRO A C 1
ATOM 789 O O . PRO A 1 100 ? 5.289 -5.434 -0.810 1.00 89.56 100 PRO A O 1
ATOM 792 N N . ILE A 1 101 ? 6.404 -6.438 0.863 1.00 89.62 101 ILE A N 1
ATOM 793 C CA . ILE A 1 101 ? 6.980 -5.201 1.411 1.00 89.62 101 ILE A CA 1
ATOM 794 C C . ILE A 1 101 ? 8.457 -5.148 1.047 1.00 89.62 101 ILE A C 1
ATOM 796 O O . ILE A 1 101 ? 9.176 -6.117 1.265 1.00 89.62 101 ILE A O 1
ATOM 800 N N . VAL A 1 102 ? 8.928 -4.023 0.512 1.00 89.81 102 VAL A N 1
ATOM 801 C CA . VAL A 1 102 ? 10.356 -3.835 0.224 1.00 89.81 102 VAL A CA 1
ATOM 802 C C . VAL A 1 102 ? 11.145 -3.829 1.535 1.00 89.81 102 VAL A C 1
ATOM 804 O O . VAL A 1 102 ? 10.883 -3.016 2.419 1.00 89.81 102 VAL A O 1
ATOM 807 N N . SER A 1 103 ? 12.115 -4.733 1.658 1.00 90.50 103 SER A N 1
ATOM 808 C CA . SER A 1 103 ? 12.991 -4.870 2.825 1.00 90.50 103 SER A CA 1
ATOM 809 C C . SER A 1 103 ? 14.388 -4.291 2.595 1.00 90.50 103 SER A C 1
ATOM 811 O O . SER A 1 103 ? 15.010 -3.820 3.545 1.00 90.50 103 SER A O 1
ATOM 813 N N . SER A 1 104 ? 14.882 -4.285 1.352 1.00 90.19 104 SER A N 1
ATOM 814 C CA . SER A 1 104 ? 16.148 -3.638 0.995 1.00 90.19 104 SER A CA 1
ATOM 815 C C . SER A 1 104 ? 16.167 -3.181 -0.458 1.00 90.19 104 SER A C 1
ATOM 817 O O . SER A 1 104 ? 15.617 -3.853 -1.328 1.00 90.19 104 SER A O 1
ATOM 819 N N . VAL A 1 105 ? 16.882 -2.087 -0.720 1.00 89.00 105 VAL A N 1
ATOM 820 C CA . VAL A 1 105 ? 17.193 -1.601 -2.068 1.00 89.00 105 VAL A CA 1
ATOM 821 C C . VAL A 1 105 ? 18.699 -1.381 -2.155 1.00 89.00 105 VAL A C 1
ATOM 823 O O . VAL A 1 105 ? 19.252 -0.626 -1.355 1.00 89.00 105 VAL A O 1
ATOM 826 N N . VAL A 1 106 ? 19.360 -2.035 -3.108 1.00 90.00 106 VAL A N 1
ATOM 827 C CA . VAL A 1 106 ? 20.801 -1.907 -3.354 1.00 90.00 106 VAL A CA 1
ATOM 828 C C . VAL A 1 106 ? 21.009 -1.411 -4.778 1.00 90.00 106 VAL A C 1
ATOM 830 O O . VAL A 1 106 ? 20.562 -2.036 -5.733 1.00 90.00 106 VAL A O 1
ATOM 833 N N . VAL A 1 107 ? 21.686 -0.273 -4.925 1.00 86.44 107 VAL A N 1
ATOM 834 C CA . VAL A 1 107 ? 22.089 0.245 -6.238 1.00 86.44 107 VAL A CA 1
ATOM 835 C C . VAL A 1 107 ? 23.478 -0.297 -6.543 1.00 86.44 107 VAL A C 1
ATOM 837 O O . VAL A 1 107 ? 24.422 -0.032 -5.797 1.00 86.44 107 VAL A O 1
ATOM 840 N N . ALA A 1 108 ? 23.609 -1.078 -7.612 1.00 82.50 108 ALA A N 1
ATOM 841 C CA . ALA A 1 108 ? 24.872 -1.717 -7.946 1.00 82.50 108 ALA A CA 1
ATOM 842 C C . ALA A 1 108 ? 25.871 -0.694 -8.518 1.00 82.50 108 ALA A C 1
ATOM 844 O O . ALA A 1 108 ? 25.624 -0.060 -9.548 1.00 82.50 108 ALA A O 1
ATOM 845 N N . SER A 1 109 ? 27.016 -0.540 -7.844 1.00 78.44 109 SER A N 1
ATOM 846 C CA . SER A 1 109 ? 28.067 0.425 -8.191 1.00 78.44 109 SER A CA 1
ATOM 847 C C . SER A 1 109 ? 28.501 0.320 -9.654 1.00 78.44 109 SER A C 1
ATOM 849 O O . SER A 1 109 ? 28.911 -0.743 -10.113 1.00 78.44 109 SER A O 1
ATOM 851 N N . GLY A 1 110 ? 28.451 1.441 -10.379 1.00 80.12 110 GLY A N 1
ATOM 852 C CA . GLY A 1 110 ? 28.871 1.506 -11.784 1.00 80.12 110 GLY A CA 1
ATOM 853 C C . GLY A 1 110 ? 27.904 0.853 -12.778 1.00 80.12 110 GLY A C 1
ATOM 854 O O . GLY A 1 110 ? 28.262 0.694 -13.941 1.00 80.12 110 GLY A O 1
ATOM 855 N N . SER A 1 111 ? 26.691 0.489 -12.353 1.00 75.56 111 SER A N 1
ATOM 856 C CA . SER A 1 111 ? 25.647 -0.064 -13.220 1.00 75.56 111 SER A CA 1
ATOM 857 C C . SER A 1 111 ? 24.332 0.705 -13.073 1.00 75.56 111 SER A C 1
ATOM 859 O O . SER A 1 111 ? 24.088 1.349 -12.055 1.00 75.56 111 SER A O 1
ATOM 861 N N . ALA A 1 112 ? 23.462 0.610 -14.079 1.00 79.69 112 ALA A N 1
ATOM 862 C CA . ALA A 1 112 ? 22.088 1.114 -14.014 1.00 79.69 112 ALA A CA 1
ATOM 863 C C . ALA A 1 112 ? 21.115 0.109 -13.354 1.00 79.69 112 ALA A C 1
ATOM 865 O O . ALA A 1 112 ? 19.906 0.195 -13.563 1.00 79.69 112 ALA A O 1
ATOM 866 N N . SER A 1 113 ? 21.633 -0.861 -12.592 1.00 85.12 113 SER A N 1
ATOM 867 C CA . SER A 1 113 ? 20.845 -1.928 -11.974 1.00 85.12 113 SER A CA 1
ATOM 868 C C . SER A 1 113 ? 20.524 -1.623 -10.511 1.00 85.12 113 SER A C 1
ATOM 870 O O . SER A 1 113 ? 21.359 -1.105 -9.762 1.00 85.12 113 SER A O 1
ATOM 872 N N . ILE A 1 114 ? 19.307 -1.984 -10.104 1.00 86.62 114 ILE A N 1
ATOM 873 C CA . ILE A 1 114 ? 18.821 -1.874 -8.729 1.00 86.62 114 ILE A CA 1
ATOM 874 C C . ILE A 1 114 ? 18.313 -3.247 -8.299 1.00 86.62 114 ILE A C 1
ATOM 876 O O . ILE A 1 114 ? 17.418 -3.799 -8.939 1.00 86.62 114 ILE A O 1
ATOM 880 N N . ASP A 1 115 ? 18.843 -3.754 -7.192 1.00 89.31 115 ASP A N 1
ATOM 881 C CA . ASP A 1 115 ? 18.379 -4.983 -6.560 1.00 89.31 115 ASP A CA 1
ATOM 882 C C . ASP A 1 115 ? 17.379 -4.638 -5.453 1.00 89.31 115 ASP A C 1
ATOM 884 O O . ASP A 1 115 ? 17.690 -3.892 -4.518 1.00 89.31 115 ASP A O 1
ATOM 888 N N . ILE A 1 116 ? 16.164 -5.180 -5.560 1.00 89.06 116 ILE A N 1
ATOM 889 C CA . ILE A 1 116 ? 15.078 -4.968 -4.599 1.00 89.06 116 ILE A CA 1
ATOM 890 C C . ILE A 1 116 ? 14.752 -6.301 -3.930 1.00 89.06 116 ILE A C 1
ATOM 892 O O . ILE A 1 116 ? 14.351 -7.258 -4.592 1.00 89.06 116 ILE A O 1
ATOM 896 N N . THR A 1 117 ? 14.874 -6.347 -2.605 1.00 91.31 117 THR A N 1
ATOM 897 C CA . THR A 1 117 ? 14.449 -7.497 -1.799 1.00 91.31 117 THR A CA 1
ATOM 898 C C . THR A 1 117 ? 13.093 -7.199 -1.185 1.00 91.31 117 THR A C 1
ATOM 900 O O . THR A 1 117 ? 12.865 -6.103 -0.671 1.00 91.31 117 THR A O 1
ATOM 903 N N . TYR A 1 118 ? 12.210 -8.193 -1.197 1.00 91.69 118 TYR A N 1
ATOM 904 C CA . TYR A 1 118 ? 10.896 -8.115 -0.573 1.00 91.69 118 TYR A CA 1
ATOM 905 C C . TYR A 1 118 ? 10.773 -9.110 0.584 1.00 91.69 118 TYR A C 1
ATOM 907 O O . TYR A 1 118 ? 11.398 -10.170 0.586 1.00 91.69 118 TYR A O 1
ATOM 915 N N . SER A 1 119 ? 9.944 -8.772 1.565 1.00 90.00 119 SER A N 1
ATOM 916 C CA . SER A 1 119 ? 9.536 -9.616 2.687 1.00 90.00 119 SER A CA 1
ATOM 917 C C . SER A 1 119 ? 8.025 -9.881 2.648 1.00 90.00 119 SER A C 1
ATOM 919 O O . SER A 1 119 ? 7.304 -9.311 1.824 1.00 90.00 119 SER A O 1
ATOM 921 N N . ASN A 1 120 ? 7.539 -10.762 3.534 1.00 83.69 120 ASN A N 1
ATOM 922 C CA . ASN A 1 120 ? 6.135 -11.202 3.587 1.00 83.69 120 ASN A CA 1
ATOM 923 C C . ASN A 1 120 ? 5.614 -11.801 2.271 1.00 83.69 120 ASN A C 1
ATOM 925 O O . ASN A 1 120 ? 4.437 -11.692 1.942 1.00 83.69 120 ASN A O 1
ATOM 929 N N . VAL A 1 121 ? 6.493 -12.460 1.520 1.00 87.50 121 VAL A N 1
ATOM 930 C CA . VAL A 1 121 ? 6.147 -13.119 0.264 1.00 87.50 121 VAL A CA 1
ATOM 931 C C . VAL A 1 121 ? 6.996 -14.375 0.087 1.00 87.50 121 VAL A C 1
ATOM 933 O O . VAL A 1 121 ? 8.155 -14.405 0.497 1.00 87.50 121 VAL A O 1
ATOM 936 N N . THR A 1 122 ? 6.421 -15.423 -0.502 1.00 84.56 122 THR A N 1
ATOM 937 C CA . THR A 1 122 ? 7.140 -16.663 -0.844 1.00 84.56 122 THR A CA 1
ATOM 938 C C . THR A 1 122 ? 7.715 -16.630 -2.257 1.00 84.56 122 THR A C 1
ATOM 940 O O . THR A 1 122 ? 8.784 -17.182 -2.495 1.00 84.56 122 THR A O 1
ATOM 943 N N . ALA A 1 123 ? 7.023 -15.972 -3.189 1.00 85.62 123 ALA A N 1
ATOM 944 C CA . ALA A 1 123 ? 7.459 -15.774 -4.564 1.00 85.62 123 ALA A CA 1
ATOM 945 C C . ALA A 1 123 ? 6.891 -14.472 -5.139 1.00 85.62 123 ALA A C 1
ATOM 947 O O . ALA A 1 123 ? 5.755 -14.098 -4.850 1.00 85.62 123 ALA A O 1
ATOM 948 N N . ILE A 1 124 ? 7.672 -13.808 -5.989 1.00 85.75 124 ILE A N 1
ATOM 949 C CA . ILE A 1 124 ? 7.222 -12.654 -6.768 1.00 85.75 124 ILE A CA 1
ATOM 950 C C . ILE A 1 124 ? 7.111 -13.078 -8.222 1.00 85.75 124 ILE A C 1
ATOM 952 O O . ILE A 1 124 ? 8.060 -13.595 -8.807 1.00 85.75 124 ILE A O 1
ATOM 956 N N . GLU A 1 125 ? 5.942 -12.835 -8.800 1.00 87.19 125 GLU A N 1
ATOM 957 C CA . GLU A 1 125 ? 5.694 -13.013 -10.222 1.00 87.19 125 GLU A CA 1
ATOM 958 C C . GLU A 1 125 ? 5.871 -11.667 -10.932 1.00 87.19 125 GLU A C 1
ATOM 960 O O . GLU A 1 125 ? 5.139 -10.709 -10.669 1.00 87.19 125 GLU A O 1
ATOM 965 N N . LEU A 1 126 ? 6.829 -11.588 -11.857 1.00 84.94 126 LEU A N 1
ATOM 966 C CA . LEU A 1 126 ? 6.983 -10.423 -12.721 1.00 84.94 126 LEU A CA 1
ATOM 967 C C . LEU A 1 126 ? 5.966 -10.498 -13.867 1.00 84.94 126 LEU A C 1
ATOM 969 O O . LEU A 1 126 ? 6.199 -11.168 -14.869 1.00 84.94 126 LEU A O 1
ATOM 973 N N . ARG A 1 127 ? 4.832 -9.808 -13.718 1.00 82.19 127 ARG A N 1
ATOM 974 C CA . ARG A 1 127 ? 3.752 -9.805 -14.726 1.00 82.19 127 ARG A CA 1
ATOM 975 C C . ARG A 1 127 ? 3.955 -8.810 -15.864 1.00 82.19 127 ARG A C 1
ATOM 977 O O . ARG A 1 127 ? 3.343 -8.948 -16.917 1.00 82.19 127 ARG A O 1
ATOM 984 N N . ASN A 1 128 ? 4.778 -7.791 -15.644 1.00 76.12 128 ASN A N 1
ATOM 985 C CA . ASN A 1 128 ? 5.103 -6.773 -16.632 1.00 76.12 128 ASN A CA 1
ATOM 986 C C . ASN A 1 128 ? 6.548 -6.313 -16.419 1.00 76.12 128 ASN A C 1
ATOM 988 O O . ASN A 1 128 ? 6.990 -6.186 -15.280 1.00 76.12 128 ASN A O 1
ATOM 992 N N . THR A 1 129 ? 7.274 -6.067 -17.505 1.00 79.69 129 THR A N 1
ATOM 993 C CA . THR A 1 129 ? 8.638 -5.517 -17.493 1.00 79.69 129 THR A CA 1
ATOM 994 C C . THR A 1 129 ? 8.661 -3.991 -17.642 1.00 79.69 129 THR A C 1
ATOM 996 O O . THR A 1 129 ? 9.733 -3.396 -17.668 1.00 79.69 129 THR A O 1
ATOM 999 N N . ALA A 1 130 ? 7.495 -3.353 -17.758 1.00 72.50 130 ALA A N 1
ATOM 1000 C CA . ALA A 1 130 ? 7.311 -1.909 -17.870 1.00 72.50 130 ALA A CA 1
ATOM 1001 C C . ALA A 1 130 ? 6.397 -1.369 -16.754 1.00 72.50 130 ALA A C 1
ATOM 1003 O O . ALA A 1 130 ? 5.661 -2.125 -16.120 1.00 72.50 130 ALA A O 1
ATOM 1004 N N . GLY A 1 131 ? 6.421 -0.047 -16.545 1.00 69.38 131 GLY A N 1
ATOM 1005 C CA . GLY A 1 131 ? 5.571 0.635 -15.558 1.00 69.38 131 GLY A CA 1
ATOM 1006 C C . GLY A 1 131 ? 6.138 0.680 -14.135 1.00 69.38 131 GLY A C 1
ATOM 1007 O O . GLY A 1 131 ? 5.391 0.920 -13.192 1.00 69.38 131 GLY A O 1
ATOM 1008 N N . PHE A 1 132 ? 7.443 0.449 -13.969 1.00 76.44 132 PHE A N 1
ATOM 1009 C CA . PHE A 1 132 ? 8.128 0.662 -12.695 1.00 76.44 132 PHE A CA 1
ATOM 1010 C C . PHE A 1 132 ? 8.492 2.133 -12.523 1.00 76.44 132 PHE A C 1
ATOM 1012 O O . PHE A 1 132 ? 9.080 2.746 -13.411 1.00 76.44 132 PHE A O 1
ATOM 1019 N N . GLU A 1 133 ? 8.194 2.671 -11.348 1.00 76.06 133 GLU A N 1
ATOM 1020 C CA . GLU A 1 133 ? 8.584 4.015 -10.942 1.00 76.06 133 GLU A CA 1
ATOM 1021 C C . GLU A 1 133 ? 9.570 3.909 -9.778 1.00 76.06 133 GLU A C 1
ATOM 1023 O O . GLU A 1 133 ? 9.311 3.217 -8.790 1.00 76.06 133 GLU A O 1
ATOM 1028 N N . VAL A 1 134 ? 10.699 4.612 -9.868 1.00 74.56 134 VAL A N 1
ATOM 1029 C CA . VAL A 1 134 ? 11.698 4.666 -8.796 1.00 74.56 134 VAL A CA 1
ATOM 1030 C C . VAL A 1 134 ? 11.859 6.109 -8.347 1.00 74.56 134 VAL A C 1
ATOM 1032 O O . VAL A 1 134 ? 12.144 6.999 -9.146 1.00 74.56 134 VAL A O 1
ATOM 1035 N N . LYS A 1 135 ? 11.717 6.344 -7.041 1.00 70.75 135 LYS A N 1
ATOM 1036 C CA . LYS A 1 135 ? 12.141 7.597 -6.417 1.00 70.75 135 LYS A CA 1
ATOM 1037 C C . LYS A 1 135 ? 13.617 7.474 -6.052 1.00 70.75 135 LYS A C 1
ATOM 1039 O O . LYS A 1 135 ? 13.972 6.664 -5.201 1.00 70.75 135 LYS A O 1
ATOM 1044 N N . THR A 1 136 ? 14.462 8.312 -6.640 1.00 66.69 136 THR A N 1
ATOM 1045 C CA . THR A 1 136 ? 15.848 8.493 -6.195 1.00 66.69 136 THR A CA 1
ATOM 1046 C C . THR A 1 136 ? 16.005 9.906 -5.632 1.00 66.69 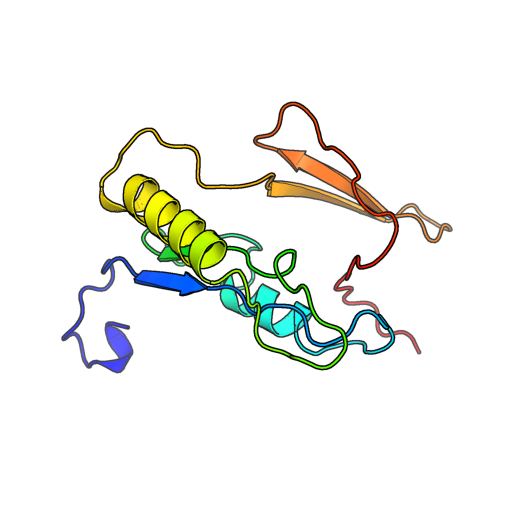136 THR A C 1
ATOM 1048 O O . THR A 1 136 ? 15.321 10.834 -6.058 1.00 66.69 136 THR A O 1
ATOM 1051 N N . ASN A 1 137 ? 16.905 10.087 -4.666 1.00 63.28 137 ASN A N 1
ATOM 1052 C CA . ASN A 1 137 ? 17.342 11.424 -4.242 1.00 63.28 137 ASN A CA 1
ATOM 1053 C C . ASN A 1 137 ? 18.479 11.952 -5.141 1.00 63.28 137 ASN A C 1
ATOM 1055 O O . ASN A 1 137 ? 19.183 12.887 -4.764 1.00 63.28 137 ASN A O 1
ATOM 1059 N N . ILE A 1 138 ? 18.705 11.324 -6.299 1.00 52.25 138 ILE A N 1
ATOM 1060 C CA . ILE A 1 138 ? 19.759 11.716 -7.226 1.00 52.25 138 ILE A CA 1
ATOM 1061 C C . ILE A 1 138 ? 19.205 12.870 -8.056 1.00 52.25 138 ILE A C 1
ATOM 1063 O O . ILE A 1 138 ? 18.324 12.681 -8.892 1.00 52.25 138 ILE A O 1
ATOM 1067 N N . LEU A 1 139 ? 19.726 14.072 -7.812 1.00 37.94 139 LEU A N 1
ATOM 1068 C CA . LEU A 1 139 ? 19.642 15.164 -8.773 1.00 37.94 139 LEU A CA 1
ATOM 1069 C C . LEU A 1 139 ? 20.406 14.708 -10.020 1.00 37.94 139 LEU A C 1
ATOM 1071 O O . LEU A 1 139 ? 21.635 14.675 -10.017 1.00 37.94 139 LEU A O 1
ATOM 1075 N N . LEU A 1 140 ? 19.678 14.285 -11.051 1.00 33.06 140 LEU A N 1
ATOM 1076 C CA . LEU A 1 140 ? 20.242 14.147 -12.387 1.00 33.06 140 LEU A CA 1
ATOM 1077 C C . LEU A 1 140 ? 20.475 15.575 -12.901 1.00 33.06 140 LEU A C 1
ATOM 1079 O O . LEU A 1 140 ? 19.520 16.257 -13.272 1.00 33.06 140 LEU A O 1
ATOM 1083 N N . PHE A 1 141 ? 21.722 16.039 -12.813 1.00 33.16 141 PHE A N 1
ATOM 1084 C CA . PHE A 1 141 ? 22.222 17.196 -13.558 1.00 33.16 141 PHE A CA 1
ATOM 1085 C C . PHE A 1 141 ? 22.821 16.724 -14.880 1.00 33.16 141 PHE A C 1
ATOM 1087 O O . PHE A 1 141 ? 23.466 15.649 -14.870 1.00 33.16 141 PHE A O 1
#

Radius of gyration: 16.95 Å; Cα contacts (8 Å, |Δi|>4): 183; chains: 1; bounding box: 44×37×42 Å

Foldseek 3Di:
DCVVVVNPDDPLDAEEDEQFEDDDQPLPDQDDSVVSSCVVCVVPQAPPDPVHQRYHYFYCHVQADDDPDRDRPPVVSRVVLRVQRCCCRPVVDPGDRDDWDWPDWDDDPPDPDIDTDTPPDPDDDDPDPGRDHDDDPDPPD

Nearest PDB structures (foldseek):
  8f9r-assembly2_B  TM=7.982E-01  e=4.002E-10  Oryctolagus cuniculus
  8f9p-assembly1_A  TM=7.613E-01  e=1.725E-09  Canis lupus familiaris
  8f9o-assembly1_A  TM=7.533E-01  e=1.843E-09  Canis lupus familiaris
  7kmm-assembly1_A  TM=7.867E-01  e=2.858E-04  Xanthomonas citri pv. citri str. 306

Mean predicted aligned error: 6.27 Å

Solvent-accessible surface area (backbone atoms only — not comparable to full-atom values): 9049 Å² total; per-residue (Å²): 107,14,78,84,53,77,60,78,38,61,86,72,57,71,46,79,47,70,43,67,48,49,73,74,78,74,83,78,65,90,68,60,64,71,53,52,46,34,53,75,25,74,73,70,75,48,57,52,36,97,92,42,72,46,30,31,46,12,82,30,53,88,46,55,82,59,96,88,48,68,70,51,78,53,50,64,60,39,49,52,38,35,49,35,19,44,36,28,69,73,69,64,41,98,53,85,50,73,74,69,40,82,72,44,78,46,73,45,85,98,53,97,49,72,50,74,42,66,37,88,61,94,76,86,81,85,88,63,98,67,82,82,83,81,92,71,94,70,81,85,125